Protein AF-A0A0F9FQD8-F1 (afdb_monomer_lite)

Foldseek 3Di:
DPPDDDDPVVVVVVVVVCCVVPPDDDLVRQLVVFFDDDPPQVVDPDGGGGNPDDDDDDD

Radius of gyration: 17.18 Å; chains: 1; bounding box: 26×36×40 Å

Sequence (59 aa):
HYDVNADLESLHRLIAWVDACCPFMGEEELRALGDPDFPGIQRLPIRPRVATAPIIERP

Organism: NCBI:txid412755

Secondary structure (DSSP, 8-state):
-TT----HHHHHHHHHHHHHHSPPPPHHHHHHT-----TTGGGSSS---STTPPP----

Structure (mmCIF, N/CA/C/O backbone):
data_AF-A0A0F9FQD8-F1
#
_entry.id   AF-A0A0F9FQD8-F1
#
loop_
_atom_site.group_PDB
_atom_site.id
_atom_site.type_symbol
_atom_site.label_atom_id
_atom_site.label_alt_id
_atom_site.label_comp_id
_atom_site.label_asym_id
_atom_site.label_entity_id
_atom_site.label_seq_id
_atom_site.pdbx_PDB_ins_code
_atom_site.Cartn_x
_atom_site.Cartn_y
_atom_site.Cartn_z
_atom_site.occupancy
_atom_site.B_iso_or_equiv
_atom_site.auth_seq_id
_atom_site.auth_comp_id
_atom_site.auth_asym_id
_atom_site.auth_atom_id
_atom_site.pdbx_PDB_model_num
ATOM 1 N N . HIS A 1 1 ? -15.755 -8.711 12.953 1.00 54.59 1 HIS A N 1
ATOM 2 C CA . HIS A 1 1 ? -15.754 -9.516 11.711 1.00 54.59 1 HIS A CA 1
ATOM 3 C C . HIS A 1 1 ? -15.585 -10.979 12.129 1.00 54.59 1 HIS A C 1
ATOM 5 O O . HIS A 1 1 ? -14.594 -11.270 12.779 1.00 54.59 1 HIS A O 1
ATOM 11 N N . TYR A 1 2 ? -16.570 -11.847 11.856 1.00 80.88 2 TYR A N 1
ATOM 12 C CA . TYR A 1 2 ? -16.584 -13.311 12.111 1.00 80.88 2 TYR A CA 1
ATOM 13 C C . TYR A 1 2 ? -16.259 -13.851 13.529 1.00 80.88 2 TYR A C 1
ATOM 15 O O . TYR A 1 2 ? -16.023 -15.047 13.646 1.00 80.88 2 TYR A O 1
ATOM 23 N N . ASP A 1 3 ? -16.235 -13.030 14.587 1.00 89.94 3 ASP A N 1
ATOM 24 C CA . ASP A 1 3 ? -15.901 -13.442 15.974 1.00 89.94 3 ASP A CA 1
ATOM 25 C C . ASP A 1 3 ? -14.605 -14.264 16.130 1.00 89.94 3 ASP A C 1
ATOM 27 O O . ASP A 1 3 ? -14.417 -15.014 17.091 1.00 89.94 3 ASP A O 1
ATOM 31 N N . VAL A 1 4 ? -13.669 -14.093 15.194 1.00 86.94 4 VAL A N 1
ATOM 32 C CA . VAL A 1 4 ? -12.358 -14.739 15.260 1.00 86.94 4 VAL A CA 1
ATOM 33 C C . VAL A 1 4 ? -11.534 -14.068 16.355 1.00 86.94 4 VAL A C 1
ATOM 35 O O . VAL A 1 4 ? -11.309 -12.860 16.317 1.00 86.94 4 VAL A O 1
ATOM 38 N N . ASN A 1 5 ? -11.053 -14.871 17.302 1.00 88.81 5 ASN A N 1
ATOM 39 C CA . ASN A 1 5 ? -10.087 -14.455 18.313 1.00 88.81 5 ASN A CA 1
ATOM 40 C C . ASN A 1 5 ? -8.757 -15.166 18.057 1.00 88.81 5 ASN A C 1
ATOM 42 O O . ASN A 1 5 ? -8.727 -16.387 17.909 1.00 88.81 5 ASN A O 1
ATOM 46 N N . ALA A 1 6 ? -7.672 -14.398 18.008 1.00 91.88 6 ALA A N 1
ATOM 47 C CA . ALA A 1 6 ? -6.310 -14.911 17.944 1.00 91.88 6 ALA A CA 1
ATOM 48 C C . ALA A 1 6 ? -5.624 -14.688 19.295 1.00 91.88 6 ALA A C 1
ATOM 50 O O . ALA A 1 6 ? -5.862 -13.674 19.955 1.00 91.88 6 ALA A O 1
ATOM 51 N N . ASP A 1 7 ? -4.781 -15.628 19.711 1.00 96.31 7 ASP A N 1
ATOM 52 C CA . ASP A 1 7 ? -3.946 -15.446 20.892 1.00 96.31 7 ASP A CA 1
ATOM 53 C C . ASP A 1 7 ? -2.857 -14.382 20.649 1.00 96.31 7 ASP A C 1
ATOM 55 O O . ASP A 1 7 ? -2.549 -14.010 19.512 1.00 96.31 7 ASP A O 1
ATOM 59 N N . LEU A 1 8 ? -2.266 -13.886 21.737 1.00 96.44 8 LEU A N 1
ATOM 60 C CA . LEU A 1 8 ? -1.276 -12.807 21.686 1.00 96.44 8 LEU A CA 1
ATOM 61 C C . LEU A 1 8 ? -0.036 -13.165 20.855 1.00 96.44 8 LEU A C 1
ATOM 63 O O . LEU A 1 8 ? 0.516 -12.297 20.182 1.00 96.44 8 LEU A O 1
ATOM 67 N N . GLU A 1 9 ? 0.408 -14.422 20.879 1.00 97.50 9 GLU A N 1
ATOM 68 C CA . GLU A 1 9 ? 1.577 -14.848 20.111 1.00 97.50 9 GLU A CA 1
ATOM 69 C C . GLU A 1 9 ? 1.264 -14.865 18.612 1.00 97.50 9 GLU A C 1
ATOM 71 O O . GLU A 1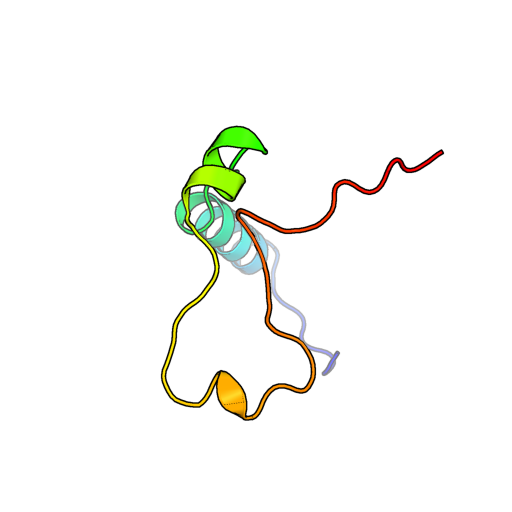 9 ? 2.039 -14.339 17.809 1.00 97.50 9 GLU A O 1
ATOM 76 N N . SER A 1 10 ? 0.103 -15.399 18.233 1.00 96.25 10 SER A N 1
ATOM 77 C CA . SER A 1 10 ? -0.382 -15.373 16.851 1.00 96.25 10 SER A CA 1
ATOM 78 C C . SER A 1 10 ? -0.522 -13.943 16.318 1.00 96.25 10 SER A C 1
ATOM 80 O O . SER A 1 10 ? -0.135 -13.677 15.178 1.00 96.25 10 SER A O 1
ATOM 82 N N . LEU A 1 11 ? -1.000 -13.003 17.142 1.00 95.25 11 LEU A N 1
ATOM 83 C CA . LEU A 1 11 ? -1.069 -11.584 16.781 1.00 95.25 11 LEU A CA 1
ATOM 84 C C . LEU A 1 11 ? 0.321 -10.978 16.553 1.00 95.25 11 LEU A C 1
ATOM 86 O O . LEU A 1 11 ? 0.532 -10.309 15.544 1.00 95.25 11 LEU A O 1
ATOM 90 N N . HIS A 1 12 ? 1.292 -11.245 17.431 1.00 96.75 12 HIS A N 1
ATOM 91 C CA . HIS A 1 12 ? 2.663 -10.760 17.243 1.00 96.75 12 HIS A CA 1
ATOM 92 C C . HIS A 1 12 ? 3.320 -11.326 15.982 1.00 96.75 12 HIS A C 1
ATOM 94 O O . HIS A 1 12 ? 3.995 -10.591 15.263 1.00 96.75 12 HIS A O 1
ATOM 100 N N . ARG A 1 13 ? 3.103 -12.611 15.677 1.00 96.19 13 ARG A N 1
ATOM 101 C CA . ARG A 1 13 ? 3.602 -13.225 14.437 1.00 96.19 13 ARG A CA 1
ATOM 102 C C . ARG A 1 13 ? 2.992 -12.572 13.202 1.00 96.19 13 ARG A C 1
ATOM 104 O O . ARG A 1 13 ? 3.709 -12.333 12.235 1.00 96.19 13 ARG A O 1
ATOM 111 N N . LEU A 1 14 ? 1.695 -12.264 13.243 1.00 93.38 14 LEU A N 1
ATOM 112 C CA . LEU A 1 14 ? 1.023 -11.558 12.156 1.00 93.38 14 LEU A CA 1
ATOM 113 C C . LEU A 1 14 ? 1.612 -10.158 11.954 1.00 93.38 14 LEU A C 1
ATOM 115 O O . LEU A 1 14 ? 1.909 -9.802 10.820 1.00 93.38 14 LEU A O 1
ATOM 119 N N . ILE A 1 15 ? 1.822 -9.398 13.032 1.00 93.25 15 ILE A N 1
ATOM 120 C CA . ILE A 1 15 ? 2.442 -8.064 12.971 1.00 93.25 15 ILE A CA 1
ATOM 121 C C . ILE A 1 15 ? 3.837 -8.159 12.348 1.00 93.25 15 ILE A C 1
ATOM 123 O O . ILE A 1 15 ? 4.106 -7.494 11.355 1.00 93.25 15 ILE A O 1
ATOM 127 N N . ALA A 1 16 ? 4.687 -9.055 12.856 1.00 93.88 16 ALA A N 1
ATOM 128 C CA . ALA A 1 16 ? 6.041 -9.232 12.335 1.00 93.88 16 ALA A CA 1
ATOM 129 C C . ALA A 1 16 ? 6.055 -9.641 10.852 1.00 93.88 16 ALA A C 1
ATOM 131 O O . ALA A 1 16 ? 6.914 -9.198 10.092 1.00 93.88 16 ALA A O 1
ATOM 132 N N . TRP A 1 17 ? 5.104 -10.477 10.425 1.00 93.81 17 TRP A N 1
ATOM 133 C CA . TRP A 1 17 ? 4.957 -10.848 9.020 1.00 93.81 17 TRP A CA 1
ATOM 134 C C . TRP A 1 17 ? 4.517 -9.662 8.153 1.00 93.81 17 TRP A C 1
ATOM 136 O O . TRP A 1 17 ? 5.087 -9.458 7.083 1.00 93.81 17 TRP A O 1
ATOM 146 N N . VAL A 1 18 ? 3.551 -8.859 8.618 1.00 91.12 18 VAL A N 1
ATOM 147 C CA . VAL A 1 18 ? 3.130 -7.628 7.930 1.00 91.12 18 VAL A CA 1
ATOM 148 C C . VAL A 1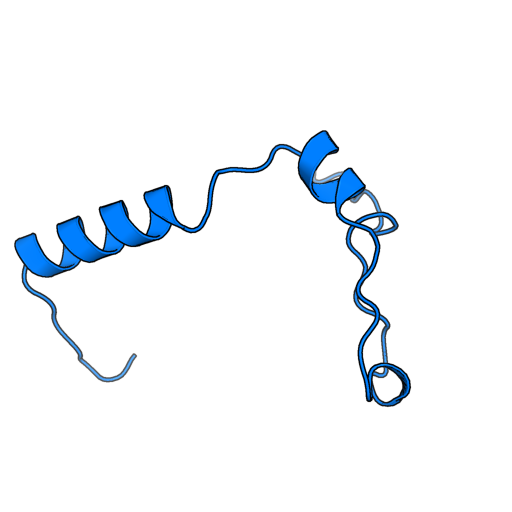 18 ? 4.314 -6.677 7.782 1.00 91.12 18 VAL A C 1
ATOM 150 O O . VAL A 1 18 ? 4.583 -6.244 6.668 1.00 91.12 18 VAL A O 1
ATOM 153 N N . ASP A 1 19 ? 5.064 -6.419 8.851 1.00 89.00 19 ASP A N 1
ATOM 154 C CA . ASP A 1 19 ? 6.220 -5.515 8.816 1.00 89.00 19 ASP A CA 1
ATOM 155 C C . ASP A 1 19 ? 7.313 -6.007 7.852 1.00 89.00 19 ASP A C 1
ATOM 157 O O . ASP A 1 19 ? 7.947 -5.211 7.160 1.00 89.00 19 ASP A O 1
ATOM 161 N N . ALA A 1 20 ? 7.523 -7.325 7.765 1.00 88.69 20 ALA A N 1
ATOM 162 C CA . ALA A 1 20 ? 8.520 -7.919 6.877 1.00 88.69 20 ALA A CA 1
ATOM 163 C C . ALA A 1 20 ? 8.106 -7.903 5.394 1.00 88.69 20 ALA A C 1
ATOM 165 O O . ALA A 1 20 ? 8.964 -7.809 4.515 1.00 88.69 20 ALA A O 1
ATOM 166 N N . CYS A 1 21 ? 6.810 -8.039 5.102 1.00 87.88 21 CYS A N 1
ATOM 167 C CA . CYS A 1 21 ? 6.295 -8.138 3.734 1.00 87.88 21 CYS A CA 1
ATOM 168 C C . CYS A 1 21 ? 5.779 -6.810 3.168 1.00 87.88 21 CYS A C 1
ATOM 170 O O . CYS A 1 21 ? 5.709 -6.659 1.948 1.00 87.88 21 CYS A O 1
ATOM 172 N N . CYS A 1 22 ? 5.429 -5.860 4.028 1.00 82.00 22 CYS A N 1
ATOM 173 C CA . CYS A 1 22 ? 4.895 -4.554 3.669 1.00 82.00 22 CYS A CA 1
ATOM 174 C C . CYS A 1 22 ? 5.836 -3.470 4.204 1.00 82.00 22 CYS A C 1
ATOM 176 O O . CYS A 1 22 ? 5.463 -2.769 5.150 1.00 82.00 22 CYS A O 1
ATOM 178 N N . PRO A 1 23 ? 7.057 -3.330 3.642 1.00 80.19 23 PRO A N 1
ATOM 179 C CA . PRO A 1 23 ? 7.951 -2.267 4.067 1.00 80.19 23 PRO A CA 1
ATOM 180 C C . PRO A 1 23 ? 7.214 -0.939 3.940 1.00 80.19 23 PRO A C 1
ATOM 182 O O . PRO A 1 23 ? 6.539 -0.678 2.939 1.00 80.19 23 PRO A O 1
ATOM 185 N N . PHE A 1 24 ? 7.315 -0.118 4.981 1.00 83.06 24 PHE A N 1
ATOM 186 C CA . PHE A 1 24 ? 6.774 1.226 4.925 1.00 83.06 24 PHE A CA 1
ATOM 187 C C . PHE A 1 24 ? 7.445 1.967 3.767 1.00 83.06 24 PHE A C 1
ATOM 189 O O . PHE A 1 24 ? 8.662 2.133 3.772 1.00 83.06 24 PHE A O 1
ATOM 196 N N . MET A 1 25 ? 6.646 2.382 2.787 1.0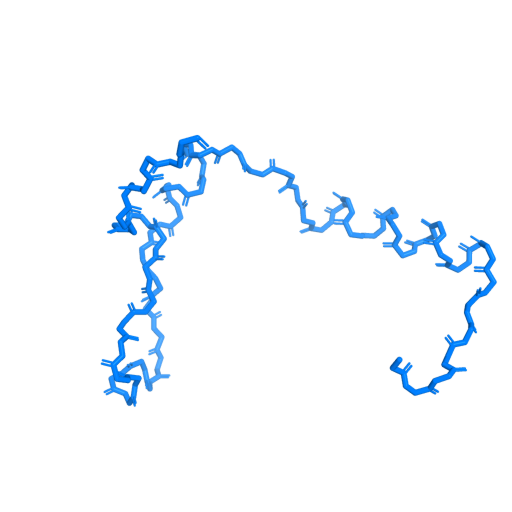0 88.94 25 MET A N 1
ATOM 197 C CA . MET A 1 25 ? 7.102 3.195 1.668 1.00 88.94 25 MET A CA 1
ATOM 198 C C . MET A 1 25 ? 6.690 4.642 1.908 1.00 88.94 25 MET A C 1
ATOM 200 O O . MET A 1 25 ? 5.512 4.935 2.137 1.00 88.94 25 MET A O 1
ATOM 204 N N . GLY A 1 26 ? 7.663 5.545 1.839 1.00 90.12 26 GLY A N 1
ATOM 205 C CA . GLY A 1 26 ? 7.413 6.978 1.812 1.00 90.12 26 GLY A CA 1
ATOM 206 C C . GLY A 1 26 ? 6.691 7.405 0.533 1.00 90.12 26 GLY A C 1
ATOM 207 O O . GLY A 1 26 ? 6.527 6.628 -0.409 1.00 90.12 26 GLY A O 1
ATOM 208 N N . GLU A 1 27 ? 6.266 8.669 0.477 1.00 90.06 27 GLU A N 1
ATOM 209 C CA . GLU A 1 27 ? 5.557 9.183 -0.700 1.00 90.06 27 GLU A CA 1
ATOM 210 C C . GLU A 1 27 ? 6.397 9.049 -1.978 1.00 90.06 27 GLU A C 1
ATOM 212 O O . GLU A 1 27 ? 5.889 8.552 -2.976 1.00 90.06 27 GLU A O 1
ATOM 217 N N . GLU A 1 28 ? 7.680 9.414 -1.948 1.00 92.50 28 GLU A N 1
ATOM 218 C CA . GLU A 1 28 ? 8.569 9.303 -3.114 1.00 92.50 28 GLU A CA 1
ATOM 219 C C . GLU A 1 28 ? 8.638 7.866 -3.660 1.00 92.50 28 GLU A C 1
ATOM 221 O O . GLU A 1 28 ? 8.443 7.639 -4.855 1.00 92.50 28 GLU A O 1
ATOM 226 N N . GLU A 1 29 ? 8.836 6.890 -2.773 1.00 92.69 29 GLU A N 1
ATOM 227 C CA . GLU A 1 29 ? 8.925 5.470 -3.123 1.00 92.69 29 GLU A CA 1
ATOM 228 C C . GLU A 1 29 ? 7.597 4.949 -3.682 1.00 92.69 29 GLU A C 1
ATOM 230 O O . GLU A 1 29 ? 7.580 4.268 -4.708 1.00 92.69 29 GLU A O 1
ATOM 235 N N . LEU A 1 30 ? 6.472 5.328 -3.064 1.00 90.75 30 LEU A N 1
ATOM 236 C CA . LEU A 1 30 ? 5.138 4.988 -3.558 1.00 90.75 30 LEU A CA 1
ATOM 237 C C . LEU A 1 30 ? 4.903 5.544 -4.964 1.00 90.75 30 LEU A C 1
ATOM 239 O O . LEU A 1 30 ? 4.419 4.821 -5.834 1.00 90.75 30 LEU A O 1
ATOM 243 N N . ARG A 1 31 ? 5.259 6.808 -5.222 1.00 93.06 31 ARG A N 1
ATOM 244 C CA . ARG A 1 31 ? 5.081 7.436 -6.542 1.00 93.06 31 ARG A CA 1
ATOM 245 C C . ARG A 1 31 ? 5.950 6.786 -7.619 1.00 93.06 31 ARG A C 1
ATOM 247 O O . ARG A 1 31 ? 5.545 6.769 -8.780 1.00 93.06 31 ARG A O 1
ATOM 254 N N . ALA A 1 32 ? 7.096 6.220 -7.248 1.00 94.69 32 ALA A N 1
ATOM 255 C CA . ALA A 1 32 ? 8.000 5.537 -8.171 1.00 94.69 32 ALA A CA 1
ATOM 256 C C . ALA A 1 32 ? 7.472 4.180 -8.682 1.00 94.69 32 ALA A C 1
ATOM 258 O O . ALA A 1 32 ? 7.935 3.713 -9.721 1.00 94.69 32 ALA A O 1
ATOM 259 N N . LEU A 1 33 ? 6.484 3.561 -8.020 1.00 92.81 33 LEU A N 1
ATOM 260 C CA . LEU A 1 33 ? 5.924 2.259 -8.425 1.00 92.81 33 LEU A CA 1
ATOM 261 C C . LEU A 1 33 ? 5.177 2.283 -9.773 1.00 92.81 33 LEU A C 1
ATOM 263 O O . LEU A 1 33 ? 4.926 1.225 -10.349 1.00 92.81 33 LEU A O 1
ATOM 267 N N . GLY A 1 34 ? 4.833 3.468 -10.291 1.00 94.56 34 GLY A N 1
ATOM 268 C CA . GLY A 1 34 ? 4.029 3.615 -11.506 1.00 94.56 34 GLY A CA 1
ATOM 269 C C . GLY A 1 34 ? 2.528 3.448 -11.249 1.00 94.56 34 GLY A C 1
ATOM 270 O O . GLY A 1 34 ? 2.096 3.002 -10.187 1.00 94.56 34 GLY A O 1
ATOM 271 N N . ASP A 1 35 ? 1.700 3.844 -12.215 1.00 96.44 35 ASP A N 1
ATOM 272 C CA . ASP A 1 35 ? 0.271 3.529 -12.151 1.00 96.44 35 ASP A CA 1
ATOM 273 C C . ASP A 1 35 ? 0.031 2.056 -12.527 1.00 96.44 35 ASP A C 1
ATOM 275 O O . ASP A 1 35 ? 0.707 1.544 -13.422 1.00 96.44 35 ASP A O 1
ATOM 279 N N . PRO A 1 36 ? -0.938 1.367 -11.895 1.00 95.00 36 PRO A N 1
ATOM 280 C CA . PRO A 1 36 ? -1.225 -0.027 -12.209 1.00 95.00 36 PRO A CA 1
ATOM 281 C C . PRO A 1 36 ? -1.603 -0.233 -13.681 1.00 95.00 36 PRO A C 1
ATOM 283 O O . PRO A 1 36 ? -2.469 0.468 -14.209 1.00 95.00 36 PRO A O 1
ATOM 286 N N . ASP A 1 37 ? -1.031 -1.263 -14.304 1.00 95.31 37 ASP A N 1
ATOM 287 C CA . ASP A 1 37 ? -1.433 -1.755 -15.623 1.00 95.31 37 ASP A CA 1
ATOM 288 C C . ASP A 1 37 ? -1.590 -3.277 -15.5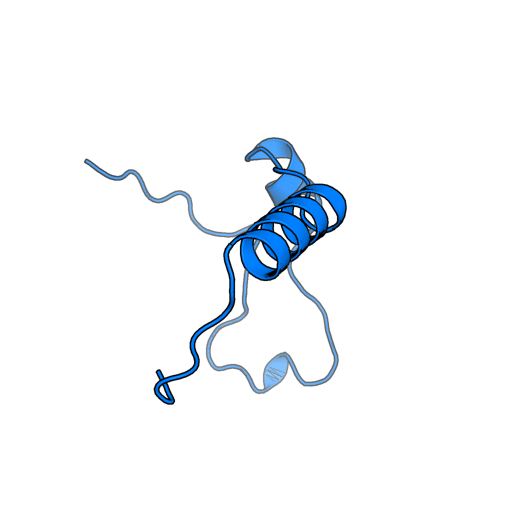86 1.00 95.31 37 ASP A C 1
ATOM 290 O O . ASP A 1 37 ? -0.649 -4.013 -15.290 1.00 95.31 37 ASP A O 1
ATOM 294 N N . PHE A 1 38 ? -2.812 -3.759 -15.814 1.00 94.62 38 PHE A N 1
ATOM 295 C CA . PHE A 1 38 ? -3.137 -5.179 -15.702 1.00 94.62 38 PHE A CA 1
ATOM 296 C C . PHE A 1 38 ? -4.329 -5.581 -16.587 1.00 94.62 38 PHE A C 1
ATOM 298 O O . PHE A 1 38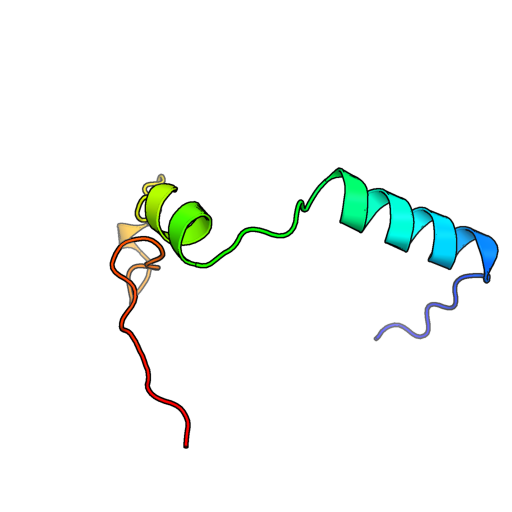 ? -5.189 -4.752 -16.916 1.00 94.62 38 PHE A O 1
ATOM 305 N N . PRO A 1 39 ? -4.442 -6.869 -16.966 1.00 97.69 39 PRO A N 1
ATOM 306 C CA . PRO A 1 39 ? -5.555 -7.354 -17.773 1.00 97.69 39 PRO A CA 1
ATOM 307 C C . PRO A 1 39 ? -6.919 -7.068 -17.134 1.00 97.69 39 PRO A C 1
ATOM 309 O O . PRO A 1 39 ? -7.170 -7.392 -15.977 1.00 97.69 39 PRO A O 1
ATOM 312 N N . GLY A 1 40 ? -7.831 -6.482 -17.911 1.00 96.44 40 GLY A N 1
ATOM 313 C CA . GLY A 1 40 ? -9.176 -6.140 -17.440 1.00 96.44 40 GLY A CA 1
ATOM 314 C C . GLY A 1 40 ? -9.295 -4.772 -16.767 1.00 96.44 40 GLY A C 1
ATOM 315 O O . GLY A 1 40 ? -10.416 -4.381 -16.448 1.00 96.44 40 GLY A O 1
ATOM 316 N N . ILE A 1 41 ? -8.205 -4.001 -16.644 1.00 96.12 41 ILE A N 1
ATOM 317 C CA . ILE A 1 41 ? -8.229 -2.648 -16.062 1.00 96.12 41 ILE A CA 1
ATOM 318 C C . ILE A 1 41 ? -9.228 -1.705 -16.759 1.00 96.12 41 ILE A C 1
ATOM 320 O O . ILE A 1 41 ? -9.797 -0.825 -16.124 1.00 96.12 41 ILE A O 1
ATOM 324 N N . GLN A 1 42 ? -9.529 -1.942 -18.041 1.00 95.44 42 GLN A N 1
ATOM 325 C CA . GLN A 1 42 ? -10.504 -1.155 -18.813 1.00 95.44 42 GLN A CA 1
ATOM 326 C 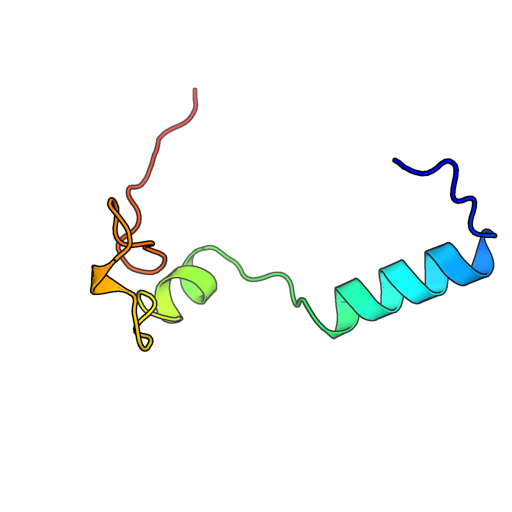C . GLN A 1 42 ? -11.958 -1.345 -18.381 1.00 95.44 42 GLN A C 1
ATOM 328 O O . GLN A 1 42 ? -12.827 -0.588 -18.798 1.00 95.44 42 GLN A O 1
ATOM 333 N N . ARG A 1 43 ? -12.238 -2.368 -17.569 1.00 97.06 43 ARG A N 1
ATOM 334 C CA . ARG A 1 43 ? -13.571 -2.599 -17.005 1.00 97.06 43 ARG A CA 1
ATOM 335 C C . ARG A 1 43 ? -13.823 -1.743 -15.767 1.00 97.06 43 ARG A C 1
ATOM 337 O O . ARG A 1 43 ? -14.963 -1.660 -15.322 1.00 97.06 43 ARG A O 1
ATOM 344 N N . LEU A 1 44 ? -12.777 -1.146 -15.192 1.00 95.69 44 LEU A N 1
ATOM 345 C CA . LEU A 1 44 ? -12.915 -0.290 -14.027 1.00 95.69 44 LEU A CA 1
ATOM 346 C C . LEU A 1 44 ? -13.458 1.077 -14.466 1.00 95.69 44 LEU A C 1
ATOM 348 O O . LEU A 1 44 ? -12.896 1.682 -15.379 1.00 95.69 44 LEU A O 1
ATOM 352 N N . PRO A 1 45 ? -14.511 1.598 -13.812 1.00 95.44 45 PRO A N 1
ATOM 353 C CA . PRO A 1 45 ? -15.066 2.910 -14.150 1.00 95.44 45 PRO A CA 1
ATOM 354 C C . PRO A 1 45 ? -14.076 4.050 -13.870 1.00 95.44 45 PRO A C 1
ATOM 356 O O . PRO A 1 45 ? -14.168 5.114 -14.474 1.00 95.44 45 PRO A O 1
ATOM 359 N N . ILE A 1 46 ? -13.121 3.827 -12.963 1.00 93.44 46 ILE A N 1
ATOM 360 C CA . ILE A 1 46 ? -12.036 4.750 -12.636 1.00 93.44 46 ILE A CA 1
ATOM 361 C C . ILE A 1 46 ? -10.734 3.951 -12.633 1.00 93.44 46 ILE A C 1
ATOM 363 O O . ILE A 1 46 ? -10.635 2.918 -11.969 1.00 93.44 46 ILE A O 1
ATOM 367 N N . ARG A 1 47 ? -9.728 4.441 -13.365 1.00 94.12 47 ARG A N 1
ATOM 368 C CA . ARG A 1 47 ? -8.376 3.872 -13.347 1.00 94.12 47 ARG A CA 1
ATOM 369 C C . ARG A 1 47 ? -7.758 4.097 -11.956 1.00 94.12 47 ARG A C 1
ATOM 371 O O . ARG A 1 47 ? -7.686 5.257 -11.535 1.00 94.12 47 ARG A O 1
ATOM 378 N N . PRO A 1 48 ? -7.314 3.046 -11.241 1.00 94.38 48 PRO A N 1
ATOM 379 C CA . PRO A 1 48 ? -6.518 3.236 -10.037 1.00 94.38 48 PRO A CA 1
ATOM 380 C C . PRO A 1 48 ? -5.216 3.943 -10.416 1.00 94.38 48 PRO A C 1
ATOM 382 O O . PRO A 1 48 ? -4.653 3.687 -11.478 1.00 94.38 48 PRO A O 1
ATOM 385 N N . ARG A 1 49 ? -4.767 4.857 -9.559 1.00 94.75 49 ARG A N 1
ATOM 386 C CA . ARG A 1 49 ? -3.539 5.629 -9.750 1.00 94.75 49 ARG A CA 1
ATOM 387 C C . ARG A 1 49 ? -2.701 5.548 -8.488 1.00 94.75 49 ARG A C 1
ATOM 389 O O . ARG A 1 49 ? -3.259 5.536 -7.392 1.00 94.75 49 ARG A O 1
ATOM 396 N N . VAL A 1 50 ? -1.389 5.516 -8.663 1.00 93.56 50 VAL A N 1
ATOM 397 C CA . VAL A 1 50 ? -0.399 5.569 -7.583 1.00 93.56 50 VAL A CA 1
ATOM 398 C C . VAL A 1 50 ? 0.590 6.680 -7.920 1.00 93.56 50 VAL A C 1
ATOM 400 O O . VAL A 1 50 ? 0.554 7.737 -7.289 1.00 93.56 50 VAL A O 1
ATOM 403 N N . ALA A 1 51 ? 1.365 6.525 -8.996 1.00 95.50 51 ALA A N 1
ATOM 404 C CA . ALA A 1 51 ? 2.280 7.557 -9.480 1.00 95.50 51 ALA A CA 1
ATOM 405 C C . ALA A 1 51 ? 1.558 8.874 -9.799 1.00 95.50 51 ALA A C 1
ATOM 407 O O . ALA A 1 51 ? 1.981 9.934 -9.346 1.00 95.50 51 ALA A O 1
ATOM 408 N N . THR A 1 52 ? 0.421 8.817 -10.502 1.00 94.81 52 THR A N 1
ATOM 409 C CA . THR A 1 52 ? -0.330 10.020 -10.916 1.00 94.81 52 THR A CA 1
ATOM 410 C C . THR A 1 52 ? -1.569 10.299 -10.063 1.00 94.81 52 THR A C 1
ATOM 412 O O . THR A 1 52 ? -2.457 11.066 -10.460 1.00 94.81 52 THR A O 1
ATOM 415 N N . ALA A 1 53 ? -1.678 9.670 -8.886 1.00 93.69 53 ALA A N 1
ATOM 416 C CA . ALA A 1 53 ? -2.782 9.953 -7.973 1.00 93.69 53 ALA A CA 1
ATOM 417 C C . ALA A 1 53 ? -2.783 11.442 -7.563 1.00 93.69 53 ALA A C 1
ATOM 419 O O . ALA A 1 53 ? -1.716 12.026 -7.367 1.00 93.69 53 ALA A O 1
ATOM 420 N N . PRO A 1 54 ? -3.955 12.083 -7.430 1.00 91.75 54 PRO A N 1
ATOM 421 C CA . PRO A 1 54 ? -4.025 13.493 -7.065 1.00 91.75 54 PRO A CA 1
ATOM 422 C C . PRO A 1 54 ? -3.460 13.720 -5.659 1.00 91.75 54 PRO A C 1
ATOM 424 O O . PRO A 1 54 ? -3.667 12.904 -4.760 1.00 91.75 54 PRO A O 1
ATOM 427 N N . ILE A 1 55 ? -2.766 14.840 -5.470 1.00 91.12 55 ILE A N 1
ATOM 428 C CA . ILE A 1 55 ? -2.375 15.316 -4.142 1.00 91.12 55 ILE A CA 1
ATOM 429 C C . ILE A 1 55 ? -3.599 16.012 -3.545 1.00 91.12 55 ILE A C 1
ATOM 431 O O . ILE A 1 55 ? -4.147 16.934 -4.147 1.00 91.12 55 ILE A O 1
ATOM 435 N N . ILE A 1 56 ? -4.061 15.522 -2.396 1.00 87.06 56 ILE A N 1
ATOM 436 C CA . ILE A 1 56 ? -5.196 16.091 -1.670 1.00 87.06 56 ILE A CA 1
ATOM 437 C C . ILE A 1 56 ? -4.633 16.736 -0.412 1.00 87.06 56 ILE A C 1
ATOM 439 O O . ILE A 1 56 ? -4.239 16.028 0.516 1.00 87.06 56 ILE A O 1
ATOM 443 N N . GLU A 1 57 ? -4.607 18.065 -0.380 1.00 86.81 57 GLU A N 1
ATOM 444 C CA . GLU A 1 57 ? -4.325 18.799 0.850 1.00 86.81 57 GLU A CA 1
ATOM 445 C C . GLU A 1 57 ? -5.458 18.525 1.842 1.00 86.81 57 GLU A C 1
ATOM 447 O O . GLU A 1 57 ? -6.629 18.810 1.574 1.00 86.81 57 GLU A O 1
ATOM 452 N N . ARG A 1 58 ? -5.123 17.893 2.968 1.00 81.25 58 ARG A N 1
ATOM 453 C CA . ARG A 1 58 ? -6.061 17.692 4.073 1.00 81.25 58 ARG A CA 1
ATOM 454 C C . ARG A 1 58 ? -5.856 18.838 5.075 1.00 81.25 58 ARG A C 1
ATOM 456 O O . ARG A 1 58 ? -4.699 19.079 5.416 1.00 81.25 58 ARG A O 1
ATOM 463 N N . PRO A 1 59 ? -6.924 19.546 5.490 1.00 77.56 59 PRO A N 1
ATOM 464 C CA . PRO A 1 59 ? -6.840 20.589 6.512 1.00 77.56 59 PRO A CA 1
ATOM 465 C C . PRO A 1 59 ? -6.509 20.027 7.899 1.00 77.56 59 PRO A C 1
ATOM 467 O O . PRO A 1 59 ? -6.781 18.825 8.136 1.00 77.56 59 PRO A O 1
#

pLDDT: mean 91.34, std 6.74, range [54.59, 97.69]